Protein AF-A0A366IFM9-F1 (afdb_monomer_lite)

Foldseek 3Di:
DDPVVVVVVLVVVLCVDPLVVQLVVLVVCQLPDPPRNVVVVVLVVQLVCLVPDPDDPVVSVVSNVVSCVVCVVSCPDPSNVSSVVSVVSSVVVVVVVVVVVVVVVVVVVVD

Sequence (111 aa):
MSLKAIGKAMAKELMETKEYQLMNKKRRELYAHPKLGTLVKNYEAKQVKIVNMAASPEKKQSLMTSLTKEYQGLLMTREMKEYRNAIDGFQKKTFAVFNELNVEISMIINQ

pLDDT: mean 90.42, std 6.97, range [53.12, 97.06]

Secondary structure (DSSP, 8-state):
--HHHHHHHHHHHHHHSHHHHHHHHHHHHHHH-TTTHHHHHHHHHHHHHHHHSSS-HHHHHHHHHHHHHHTHHHHHSHHHHHHHHHHHHHHHHHHHHHHHHHHHHHHHHT-

Radius of gyration: 18.03 Å; chains: 1; bounding box: 38×36×46 Å

Organism: NCBI:txid645887

Structure (mmCIF, N/CA/C/O backbone):
data_AF-A0A366IFM9-F1
#
_entry.id   AF-A0A366IFM9-F1
#
loop_
_atom_site.group_PDB
_atom_site.id
_atom_site.type_symbol
_atom_site.label_atom_id
_atom_site.label_alt_id
_atom_site.label_comp_id
_atom_site.label_asym_id
_atom_site.label_entity_id
_atom_site.label_seq_id
_atom_site.pdbx_PDB_ins_code
_atom_site.Cartn_x
_atom_site.Cartn_y
_a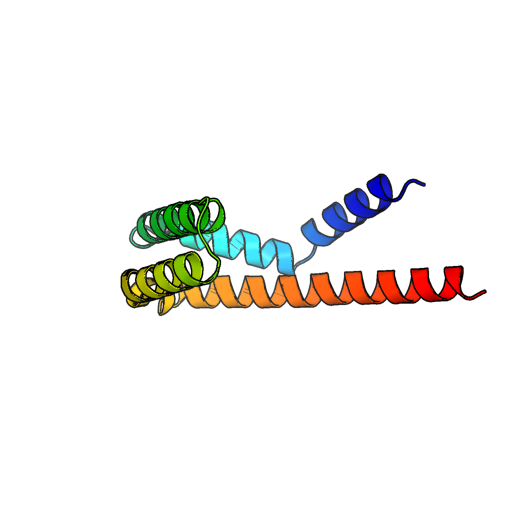tom_site.Cartn_z
_atom_site.occupancy
_atom_site.B_iso_or_equiv
_atom_site.auth_seq_id
_atom_site.auth_comp_id
_atom_site.auth_asym_id
_atom_site.auth_atom_id
_atom_site.pdbx_PDB_model_num
ATOM 1 N N . MET A 1 1 ? 9.541 -2.623 -31.786 1.00 62.19 1 MET A N 1
ATOM 2 C CA . MET A 1 1 ? 8.783 -2.837 -30.528 1.00 62.19 1 MET A CA 1
ATOM 3 C C . MET A 1 1 ? 8.365 -1.463 -30.000 1.00 62.19 1 MET A C 1
ATOM 5 O O . MET A 1 1 ? 9.185 -0.562 -30.087 1.00 62.19 1 MET A O 1
ATOM 9 N N . SER A 1 2 ? 7.123 -1.234 -29.551 1.00 82.88 2 SER A N 1
ATOM 10 C CA . SER A 1 2 ? 6.706 0.103 -29.072 1.00 82.88 2 SER A CA 1
ATOM 11 C C . SER A 1 2 ? 7.021 0.302 -27.584 1.00 82.88 2 SER A C 1
ATOM 13 O O . SER A 1 2 ? 6.972 -0.661 -26.820 1.00 82.88 2 SER A O 1
ATOM 15 N N . LEU A 1 3 ? 7.260 1.545 -27.143 1.00 77.81 3 LEU A N 1
ATOM 16 C CA . LEU A 1 3 ? 7.442 1.884 -25.716 1.00 77.81 3 LEU A CA 1
ATOM 17 C C . LEU A 1 3 ? 6.279 1.383 -24.845 1.00 77.81 3 LEU A C 1
ATOM 19 O O . LEU A 1 3 ? 6.474 0.883 -23.741 1.00 77.81 3 LEU A O 1
ATOM 23 N N . LYS A 1 4 ? 5.055 1.428 -25.385 1.00 82.69 4 LYS A N 1
ATOM 24 C CA . LYS A 1 4 ? 3.860 0.872 -24.738 1.00 82.69 4 LYS A CA 1
ATOM 25 C C . LYS A 1 4 ? 3.943 -0.648 -24.550 1.00 82.69 4 LYS A C 1
ATOM 27 O O . LYS A 1 4 ? 3.451 -1.156 -23.547 1.00 82.69 4 LYS A O 1
ATOM 32 N N . ALA A 1 5 ? 4.516 -1.379 -25.507 1.00 85.12 5 ALA A N 1
ATOM 33 C CA . ALA A 1 5 ? 4.704 -2.825 -25.398 1.00 85.12 5 ALA A CA 1
ATOM 34 C C . ALA A 1 5 ? 5.794 -3.175 -24.374 1.00 85.12 5 ALA A C 1
ATOM 36 O O . ALA A 1 5 ? 5.579 -4.073 -23.564 1.00 85.12 5 ALA A O 1
ATOM 37 N N . ILE A 1 6 ? 6.892 -2.412 -24.348 1.00 80.94 6 ILE A N 1
ATOM 38 C CA . ILE A 1 6 ? 7.970 -2.554 -23.357 1.00 80.94 6 ILE A CA 1
ATOM 39 C C . ILE A 1 6 ? 7.423 -2.321 -21.945 1.00 80.94 6 ILE A C 1
ATOM 41 O O . ILE A 1 6 ? 7.553 -3.189 -21.088 1.00 80.94 6 ILE A O 1
ATOM 45 N N . GLY A 1 7 ? 6.690 -1.225 -21.721 1.00 82.88 7 GLY A N 1
ATOM 46 C CA . GLY A 1 7 ? 6.086 -0.945 -20.415 1.00 82.88 7 GLY A CA 1
ATOM 47 C C . GLY A 1 7 ? 5.112 -2.034 -19.944 1.00 82.88 7 GLY A C 1
ATOM 48 O O . GLY A 1 7 ? 5.070 -2.358 -18.759 1.00 82.88 7 GLY A O 1
ATOM 49 N N . LYS A 1 8 ? 4.359 -2.658 -20.862 1.00 87.62 8 LYS A N 1
ATOM 50 C CA . LYS A 1 8 ? 3.494 -3.804 -20.533 1.00 87.62 8 LYS A CA 1
ATOM 51 C C . LYS A 1 8 ? 4.287 -5.062 -20.172 1.00 87.62 8 LYS A C 1
ATOM 53 O O . LYS A 1 8 ? 3.890 -5.758 -19.241 1.00 87.62 8 LYS A O 1
ATOM 58 N N . ALA A 1 9 ? 5.364 -5.358 -20.898 1.00 86.69 9 ALA A N 1
ATOM 59 C CA . ALA A 1 9 ? 6.235 -6.496 -20.605 1.00 86.69 9 ALA A CA 1
ATOM 60 C C . ALA A 1 9 ? 6.909 -6.330 -19.236 1.00 86.69 9 ALA A C 1
ATOM 62 O O . ALA A 1 9 ? 6.791 -7.214 -18.394 1.00 86.69 9 ALA A O 1
ATOM 63 N N . MET A 1 10 ? 7.460 -5.146 -18.958 1.00 84.88 10 MET A N 1
ATOM 64 C CA . MET A 1 10 ? 8.041 -4.811 -17.655 1.00 84.88 10 MET A CA 1
ATOM 65 C C . MET A 1 10 ? 7.023 -4.939 -16.520 1.00 84.88 10 MET A C 1
ATOM 67 O O . MET A 1 10 ? 7.323 -5.511 -15.479 1.00 84.88 10 MET A O 1
ATOM 71 N N . ALA A 1 11 ? 5.793 -4.446 -16.711 1.00 87.19 11 ALA A N 1
ATOM 72 C CA . ALA A 1 11 ? 4.742 -4.604 -15.710 1.00 87.19 11 ALA A CA 1
ATOM 73 C C . ALA A 1 11 ? 4.433 -6.085 -15.436 1.00 87.19 11 ALA A C 1
ATOM 75 O O . ALA A 1 11 ? 4.231 -6.461 -14.283 1.00 87.19 11 ALA A O 1
ATOM 76 N N . LYS A 1 12 ? 4.416 -6.928 -16.477 1.00 89.25 12 LYS A N 1
ATOM 77 C CA . LYS A 1 12 ? 4.213 -8.373 -16.335 1.00 89.25 12 LYS A CA 1
ATOM 78 C C . LYS A 1 12 ? 5.342 -9.018 -15.532 1.00 89.25 12 LYS A C 1
ATOM 80 O O . LYS A 1 12 ? 5.058 -9.708 -14.561 1.00 89.25 12 LYS A O 1
ATOM 85 N N . GLU A 1 13 ? 6.590 -8.728 -15.878 1.00 87.62 13 GLU A N 1
ATOM 86 C CA . GLU A 1 13 ? 7.761 -9.247 -15.164 1.00 87.62 13 GLU A CA 1
ATOM 87 C C . GLU A 1 13 ? 7.785 -8.791 -13.701 1.00 87.62 13 GLU A C 1
ATOM 89 O O . GLU A 1 13 ? 7.993 -9.603 -12.801 1.00 87.62 13 GLU A O 1
ATOM 94 N N . LEU A 1 14 ? 7.469 -7.519 -13.431 1.00 88.88 14 LEU A N 1
ATOM 95 C CA . LEU A 1 14 ? 7.348 -7.000 -12.067 1.00 88.88 14 LEU A CA 1
ATOM 96 C C . LEU A 1 14 ? 6.281 -7.753 -11.263 1.00 88.88 14 LEU A C 1
ATOM 98 O O . LEU A 1 14 ? 6.517 -8.054 -10.093 1.00 88.88 14 LEU A O 1
ATOM 102 N N . MET A 1 15 ? 5.144 -8.106 -11.871 1.00 89.56 15 MET A N 1
ATOM 103 C CA . MET A 1 15 ? 4.095 -8.900 -11.214 1.00 89.56 15 MET A CA 1
ATOM 104 C C . MET A 1 15 ? 4.511 -10.353 -10.929 1.00 89.56 15 MET A C 1
ATOM 106 O O . MET A 1 15 ? 3.937 -10.997 -10.049 1.00 89.56 15 MET A O 1
ATOM 110 N N . GLU A 1 16 ? 5.508 -10.875 -11.638 1.00 90.44 16 GLU A N 1
ATOM 111 C CA . GLU A 1 16 ? 6.045 -12.224 -11.435 1.00 90.44 16 GLU A CA 1
ATOM 112 C C . GLU A 1 16 ? 7.143 -12.267 -10.353 1.00 90.44 16 GLU A C 1
ATOM 114 O O . GLU A 1 16 ? 7.491 -13.345 -9.869 1.00 90.44 16 GLU A O 1
ATOM 119 N N . THR A 1 17 ? 7.642 -11.109 -9.901 1.00 91.50 17 THR A N 1
ATOM 120 C CA . THR A 1 17 ? 8.670 -11.030 -8.850 1.00 91.50 17 THR A CA 1
ATOM 121 C C . THR A 1 17 ? 8.186 -11.543 -7.492 1.00 91.50 17 THR A C 1
ATOM 123 O O . THR A 1 17 ? 7.018 -11.407 -7.110 1.00 91.50 17 THR A O 1
ATOM 126 N N . LYS A 1 18 ? 9.124 -12.083 -6.703 1.00 93.88 18 LYS A N 1
ATOM 127 C CA . LYS A 1 18 ? 8.858 -12.528 -5.326 1.00 93.88 18 LYS A CA 1
ATOM 128 C C . LYS A 1 18 ? 8.395 -11.366 -4.445 1.00 93.88 18 LYS A C 1
ATOM 130 O O . LYS A 1 18 ? 7.542 -11.557 -3.583 1.00 93.88 18 LYS A O 1
ATOM 135 N N . GLU A 1 19 ? 8.917 -10.167 -4.679 1.00 94.12 19 G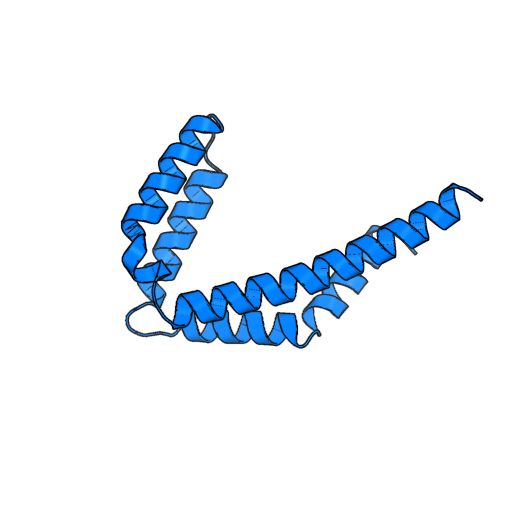LU A N 1
ATOM 136 C CA . GLU A 1 19 ? 8.571 -8.940 -3.967 1.00 94.12 19 GLU A CA 1
ATOM 137 C C . GLU A 1 19 ? 7.115 -8.540 -4.222 1.00 94.12 19 GLU A C 1
ATOM 139 O O . GLU A 1 19 ? 6.375 -8.289 -3.269 1.00 94.12 19 GLU A O 1
ATOM 144 N N . TYR A 1 20 ? 6.666 -8.554 -5.483 1.00 94.38 20 TYR A N 1
ATOM 145 C CA . TYR A 1 20 ? 5.263 -8.297 -5.808 1.00 94.38 20 TYR A CA 1
ATOM 146 C C . TYR A 1 20 ? 4.342 -9.364 -5.215 1.00 94.38 20 TYR A C 1
ATOM 148 O O . TYR A 1 20 ? 3.313 -9.043 -4.615 1.00 94.38 20 TYR A O 1
ATOM 156 N N . GLN A 1 21 ? 4.710 -10.642 -5.340 1.00 95.69 21 GLN A N 1
ATOM 157 C CA . GLN A 1 21 ? 3.935 -11.747 -4.777 1.00 95.69 21 GLN A CA 1
ATOM 158 C C . GLN A 1 21 ? 3.812 -11.634 -3.253 1.00 95.69 21 GLN A C 1
ATOM 160 O O . GLN A 1 21 ? 2.721 -11.828 -2.709 1.00 95.69 21 GLN A O 1
ATOM 165 N N . LEU A 1 22 ? 4.898 -11.270 -2.565 1.00 95.69 22 LEU A N 1
ATOM 166 C CA . LEU A 1 22 ? 4.915 -11.030 -1.125 1.00 95.69 22 LEU A CA 1
ATOM 167 C C . LEU A 1 22 ? 4.033 -9.837 -0.746 1.00 95.69 22 LEU A C 1
ATOM 169 O O . LEU A 1 22 ? 3.187 -9.972 0.139 1.00 95.69 22 LEU A O 1
ATOM 173 N N . MET A 1 23 ? 4.170 -8.704 -1.438 1.00 96.31 23 MET A N 1
ATOM 174 C CA . MET A 1 23 ? 3.319 -7.528 -1.241 1.00 96.31 23 MET A CA 1
ATOM 175 C C . MET A 1 23 ? 1.840 -7.889 -1.417 1.00 96.31 23 MET A C 1
ATOM 177 O O . MET A 1 23 ? 1.014 -7.583 -0.556 1.00 96.31 23 MET A O 1
ATOM 181 N N . ASN A 1 24 ? 1.491 -8.601 -2.490 1.00 95.56 24 ASN A N 1
ATOM 182 C CA . ASN A 1 24 ? 0.115 -8.999 -2.766 1.00 95.56 24 ASN A CA 1
ATOM 183 C C . ASN A 1 24 ? -0.414 -10.031 -1.752 1.00 95.56 24 ASN A C 1
ATOM 185 O O . ASN A 1 24 ? -1.593 -10.002 -1.394 1.00 95.56 24 ASN A O 1
ATOM 189 N N . LYS A 1 25 ? 0.437 -10.934 -1.249 1.00 96.88 25 LYS A N 1
ATOM 190 C CA . LYS A 1 25 ? 0.096 -11.841 -0.142 1.00 96.88 25 LYS A CA 1
ATOM 191 C C . LYS A 1 25 ? -0.229 -11.049 1.126 1.00 96.88 25 LYS A C 1
ATOM 193 O O . LYS A 1 25 ? -1.319 -11.224 1.664 1.00 96.88 25 LYS A O 1
ATOM 198 N N . LYS A 1 26 ? 0.653 -10.138 1.547 1.00 96.56 26 LYS A N 1
ATOM 199 C CA . LYS A 1 26 ? 0.451 -9.297 2.739 1.00 96.56 26 LYS A CA 1
ATOM 200 C C . LYS A 1 26 ? -0.776 -8.403 2.632 1.00 96.56 26 LYS A C 1
ATOM 202 O O . LYS A 1 26 ? -1.533 -8.303 3.594 1.00 96.56 26 LYS A O 1
ATOM 207 N N . ARG A 1 27 ? -1.051 -7.860 1.444 1.00 94.88 27 ARG A N 1
ATOM 208 C CA . ARG A 1 27 ? -2.304 -7.150 1.166 1.00 94.88 27 ARG A CA 1
ATOM 209 C C . ARG A 1 27 ? -3.523 -8.034 1.432 1.00 94.88 27 ARG A C 1
ATOM 211 O O . ARG A 1 27 ? -4.427 -7.631 2.153 1.00 94.88 27 ARG A O 1
ATOM 218 N N . ARG A 1 28 ? -3.561 -9.246 0.868 1.00 95.75 28 ARG A N 1
ATOM 219 C CA . ARG A 1 28 ? -4.702 -10.162 1.046 1.00 95.75 28 ARG A CA 1
ATOM 220 C C . ARG A 1 28 ? -4.906 -10.547 2.510 1.00 95.75 28 ARG A C 1
ATOM 222 O O . ARG A 1 28 ? -6.037 -10.497 2.980 1.00 95.75 28 ARG A O 1
ATOM 229 N N . GLU A 1 29 ? -3.827 -10.868 3.222 1.00 95.50 29 GLU A N 1
ATOM 230 C CA . GLU A 1 29 ? -3.861 -11.178 4.660 1.00 95.50 29 GLU A CA 1
ATOM 231 C C . GLU A 1 29 ? -4.438 -10.008 5.471 1.00 95.50 29 GLU A C 1
ATOM 233 O O . GLU A 1 29 ? -5.359 -10.198 6.264 1.00 95.50 29 GLU A O 1
ATOM 238 N N . LEU A 1 30 ? -3.970 -8.784 5.211 1.00 94.50 30 LEU A N 1
ATOM 239 C CA . LEU A 1 30 ? -4.434 -7.579 5.895 1.00 94.50 30 LEU A CA 1
ATOM 240 C C . LEU A 1 30 ? -5.929 -7.300 5.649 1.00 94.50 30 LEU A C 1
ATOM 242 O O . LEU A 1 30 ? -6.657 -6.950 6.576 1.00 94.50 30 LEU A O 1
ATOM 246 N N . TYR A 1 31 ? -6.409 -7.479 4.417 1.00 93.38 31 TYR A N 1
ATOM 247 C CA . TYR A 1 31 ? -7.808 -7.210 4.058 1.00 93.38 31 TYR A CA 1
ATOM 248 C C . TYR A 1 31 ? -8.776 -8.296 4.521 1.00 93.38 31 TYR A C 1
ATOM 250 O O . TYR A 1 31 ? -9.956 -8.006 4.729 1.00 93.38 31 TYR A O 1
ATOM 258 N N . ALA A 1 32 ? -8.293 -9.530 4.660 1.00 95.50 32 ALA A N 1
ATOM 259 C CA . ALA A 1 32 ? -9.050 -10.635 5.234 1.00 95.50 32 ALA A CA 1
ATOM 260 C C . ALA A 1 32 ? -9.052 -10.6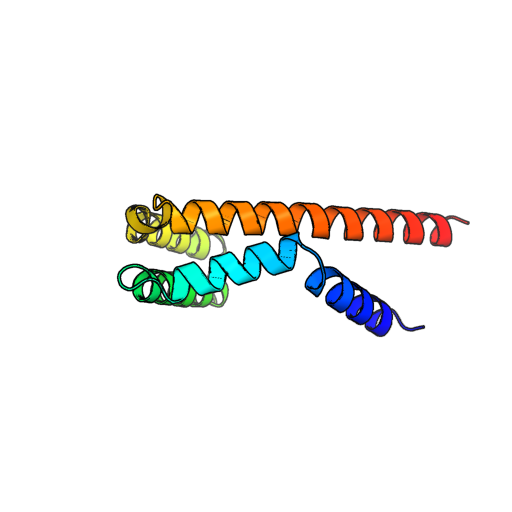07 6.772 1.00 95.50 32 ALA A C 1
ATOM 262 O O . ALA A 1 32 ? -9.827 -11.331 7.394 1.00 95.50 32 ALA A O 1
ATOM 263 N N . HIS A 1 33 ? -8.209 -9.779 7.400 1.00 95.44 33 HIS A N 1
ATOM 264 C CA . HIS A 1 33 ? -8.083 -9.740 8.850 1.00 95.44 33 HIS A CA 1
ATOM 265 C C . HIS A 1 33 ? -9.396 -9.273 9.521 1.00 95.44 33 HIS A C 1
ATOM 267 O O . HIS A 1 33 ? -9.835 -8.146 9.259 1.00 95.44 33 HIS A O 1
ATOM 273 N N . PRO A 1 34 ? -9.987 -10.052 10.454 1.00 90.69 34 PRO A N 1
ATOM 274 C CA . PRO A 1 34 ? -11.334 -9.802 10.984 1.00 90.69 34 PRO A CA 1
ATOM 275 C C . PRO A 1 34 ? -11.540 -8.416 11.604 1.00 90.69 34 PRO A C 1
ATOM 277 O O . PRO A 1 34 ? -12.610 -7.828 11.488 1.00 90.69 34 PRO A O 1
ATOM 280 N N . LYS A 1 35 ? -10.506 -7.876 12.261 1.00 89.12 35 LYS A N 1
ATOM 281 C CA . LYS A 1 35 ? -10.567 -6.569 12.941 1.00 89.12 35 LYS A CA 1
ATOM 282 C C . LYS A 1 35 ? -10.004 -5.412 12.116 1.00 89.12 35 LYS A C 1
ATOM 284 O O . LYS A 1 35 ? -10.358 -4.265 12.359 1.00 89.12 35 LYS A O 1
ATOM 289 N N . LEU A 1 36 ? -9.101 -5.696 11.175 1.00 93.44 36 LEU A N 1
ATOM 290 C CA . LEU A 1 36 ? -8.311 -4.657 10.497 1.00 93.44 36 LEU A CA 1
ATOM 291 C C . LEU A 1 36 ? -8.793 -4.410 9.071 1.00 93.44 36 LEU A C 1
ATOM 293 O O . LEU A 1 36 ? -8.716 -3.275 8.612 1.00 93.44 36 LEU A O 1
ATOM 297 N N . GLY A 1 37 ? -9.357 -5.416 8.395 1.00 93.38 37 GLY A N 1
ATOM 298 C CA . GLY A 1 37 ? -9.748 -5.307 6.991 1.00 93.38 37 GLY A CA 1
ATOM 299 C C . GLY A 1 37 ? -10.702 -4.142 6.718 1.00 93.38 37 GLY A C 1
ATOM 300 O O . GLY A 1 37 ? -10.497 -3.384 5.772 1.00 93.38 37 GLY A O 1
ATOM 301 N N . THR A 1 38 ? -11.704 -3.931 7.576 1.00 93.75 38 THR A N 1
ATOM 302 C CA . THR A 1 38 ? -12.630 -2.789 7.456 1.00 93.75 38 THR A CA 1
ATOM 303 C C . THR A 1 38 ? -11.932 -1.452 7.704 1.00 93.75 38 THR A C 1
ATOM 305 O O . THR A 1 38 ? -12.159 -0.496 6.965 1.00 93.75 38 THR A O 1
ATOM 308 N N . LEU A 1 39 ? -11.048 -1.375 8.707 1.00 93.31 39 LEU A N 1
ATOM 309 C CA . LEU A 1 39 ? -10.302 -0.150 9.013 1.00 93.31 39 LEU A CA 1
ATOM 310 C C . LEU A 1 39 ? -9.382 0.245 7.852 1.00 93.31 39 LEU A C 1
ATOM 312 O O . LEU A 1 39 ? -9.351 1.413 7.477 1.00 93.31 39 LEU A O 1
ATOM 316 N N . VAL A 1 40 ? -8.703 -0.728 7.244 1.00 93.50 40 VAL A N 1
ATOM 317 C CA . VAL A 1 40 ? -7.808 -0.532 6.093 1.00 93.50 40 VAL A CA 1
ATOM 318 C C . VAL A 1 40 ? -8.583 -0.046 4.874 1.00 93.50 40 VAL A C 1
ATOM 320 O O . VAL A 1 40 ? -8.226 0.978 4.298 1.00 93.50 40 VAL A O 1
ATOM 323 N N . LYS A 1 41 ? -9.693 -0.709 4.527 1.00 92.75 41 LYS A N 1
ATOM 324 C CA . LYS A 1 41 ? -10.559 -0.289 3.412 1.00 92.75 41 LYS A CA 1
ATOM 325 C C . LYS A 1 41 ? -11.061 1.145 3.590 1.00 92.75 41 LYS A C 1
ATOM 327 O O . LYS A 1 41 ? -11.059 1.925 2.641 1.00 92.75 41 LYS A O 1
ATOM 332 N N . ASN A 1 42 ? -11.463 1.505 4.808 1.00 93.88 42 ASN A N 1
ATOM 333 C CA . ASN A 1 42 ? -11.941 2.851 5.112 1.00 93.88 42 ASN A CA 1
ATOM 334 C C . ASN A 1 42 ? -10.817 3.893 5.030 1.00 93.88 42 ASN A C 1
ATOM 336 O O . ASN A 1 42 ? -11.033 4.973 4.475 1.00 93.88 42 ASN A O 1
ATOM 340 N N . TYR A 1 43 ? -9.627 3.565 5.542 1.00 93.81 43 TYR A N 1
ATOM 341 C CA . TYR A 1 43 ? -8.442 4.414 5.436 1.00 93.81 43 TYR A CA 1
ATOM 342 C C . TYR A 1 43 ? -8.094 4.698 3.971 1.00 93.81 43 TYR A C 1
ATOM 344 O O . TYR A 1 43 ? -7.998 5.860 3.581 1.00 93.81 43 TYR A O 1
ATOM 352 N N . GLU A 1 44 ? -7.992 3.663 3.136 1.00 91.56 44 GLU A N 1
ATOM 353 C CA . GLU A 1 44 ? -7.662 3.809 1.715 1.00 91.56 44 GLU A CA 1
ATOM 354 C C . GLU A 1 44 ? -8.735 4.579 0.946 1.00 91.56 44 GLU A C 1
ATOM 356 O O . GLU A 1 44 ? -8.416 5.472 0.163 1.00 91.56 44 GLU A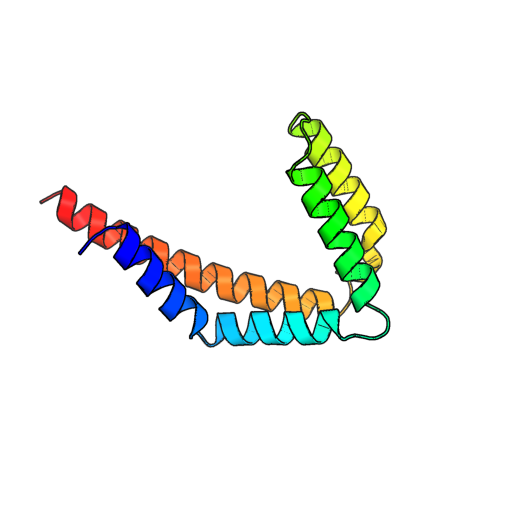 O 1
ATOM 361 N N . ALA A 1 45 ? -10.017 4.310 1.206 1.00 94.56 45 ALA A N 1
ATOM 362 C CA . ALA A 1 45 ? -11.105 5.055 0.581 1.00 94.56 45 ALA A CA 1
ATOM 363 C C . ALA A 1 45 ? -11.033 6.556 0.915 1.00 94.56 45 ALA A C 1
ATOM 365 O O . ALA A 1 45 ? -11.236 7.399 0.037 1.00 94.56 45 ALA A O 1
ATOM 366 N N . LYS A 1 46 ? -10.718 6.914 2.168 1.00 95.88 46 LYS A N 1
ATOM 367 C CA . LYS A 1 46 ? -10.503 8.312 2.575 1.00 95.88 46 LYS A CA 1
ATOM 368 C C . LYS A 1 46 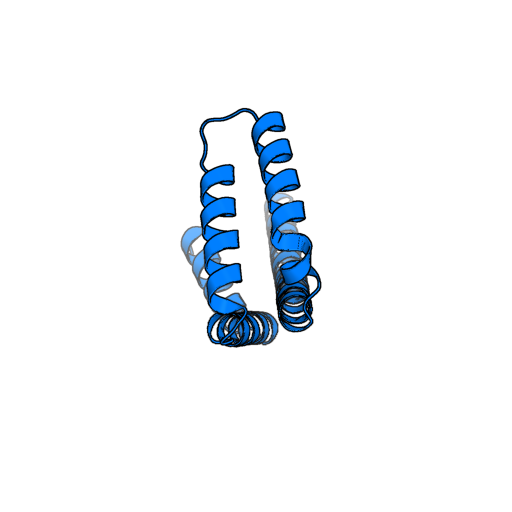? -9.239 8.898 1.943 1.00 95.88 46 LYS A C 1
ATOM 370 O O . LYS A 1 46 ? -9.281 10.031 1.468 1.00 95.88 46 LYS A O 1
ATOM 375 N N . GLN A 1 47 ? -8.150 8.135 1.879 1.00 94.38 47 GLN A N 1
ATOM 376 C CA . GLN A 1 47 ? -6.901 8.557 1.248 1.00 94.38 47 GLN A CA 1
ATOM 377 C C . GLN A 1 47 ? -7.113 8.894 -0.235 1.00 94.38 47 GLN A C 1
ATOM 379 O O . GLN A 1 47 ? -6.746 9.984 -0.673 1.00 94.38 47 GLN A O 1
ATOM 384 N N . VAL A 1 48 ? -7.778 8.012 -0.987 1.00 94.88 48 VAL A N 1
ATOM 385 C CA . VAL A 1 48 ? -8.118 8.218 -2.406 1.00 94.88 48 VAL A CA 1
ATOM 386 C C . VAL A 1 48 ? -9.000 9.453 -2.587 1.00 94.88 48 VAL A C 1
ATOM 388 O O . VAL A 1 48 ? -8.738 10.269 -3.470 1.00 94.88 48 VAL A O 1
ATOM 391 N N . LYS A 1 49 ? -10.007 9.647 -1.723 1.00 96.31 49 LYS A N 1
ATOM 392 C CA . LYS A 1 49 ? -10.850 10.854 -1.747 1.00 96.31 49 LYS A CA 1
ATOM 393 C C . LYS A 1 49 ? -10.034 12.133 -1.552 1.00 96.31 49 LYS A C 1
ATOM 395 O O . LYS A 1 49 ? -10.284 13.103 -2.256 1.00 96.31 49 LYS A O 1
ATOM 400 N N . ILE A 1 50 ? -9.061 12.143 -0.636 1.00 95.75 50 ILE A N 1
ATOM 401 C CA . ILE A 1 50 ? -8.189 13.307 -0.404 1.00 95.75 50 ILE A CA 1
ATOM 402 C C . ILE A 1 50 ? -7.298 13.575 -1.623 1.00 95.75 50 ILE A C 1
ATOM 404 O O . ILE A 1 50 ? -7.195 14.720 -2.063 1.00 95.75 50 ILE A O 1
ATOM 408 N N . VAL A 1 51 ? -6.679 12.536 -2.193 1.00 92.88 51 VAL A N 1
ATOM 409 C CA . VAL A 1 51 ? -5.790 12.667 -3.362 1.00 92.88 51 VAL A CA 1
ATOM 410 C C . VAL A 1 51 ? -6.544 13.224 -4.571 1.00 92.88 51 VAL A C 1
ATOM 412 O O . VAL A 1 51 ? -6.061 14.159 -5.214 1.00 92.88 51 VAL A O 1
ATOM 415 N N . ASN A 1 52 ? -7.752 12.718 -4.822 1.00 95.00 52 ASN A N 1
ATOM 416 C CA . ASN A 1 52 ? -8.573 13.096 -5.974 1.00 95.00 52 ASN A CA 1
ATOM 417 C C . ASN A 1 52 ? -9.393 14.377 -5.759 1.00 95.00 52 ASN A C 1
ATOM 419 O O . ASN A 1 52 ? -10.050 14.847 -6.683 1.00 95.00 52 ASN A O 1
ATOM 423 N N . MET A 1 53 ? -9.370 14.954 -4.557 1.00 95.00 53 MET A N 1
ATOM 424 C CA . MET A 1 53 ? -10.078 16.196 -4.262 1.00 95.00 53 MET A CA 1
ATOM 425 C C . MET A 1 53 ? -9.527 17.357 -5.101 1.00 95.00 53 MET A C 1
ATOM 427 O O . MET A 1 53 ? -8.312 17.513 -5.240 1.00 95.00 53 MET A O 1
ATOM 431 N N . ALA A 1 54 ? -10.407 18.223 -5.601 1.00 95.38 54 ALA A N 1
ATOM 432 C CA . ALA A 1 54 ? -10.019 19.511 -6.173 1.00 95.38 54 ALA A CA 1
ATOM 433 C C . ALA A 1 54 ? -9.717 20.510 -5.039 1.00 95.38 54 ALA A C 1
ATOM 435 O O . ALA A 1 54 ? -10.554 21.323 -4.662 1.00 95.38 54 ALA A O 1
ATOM 436 N N . ALA A 1 55 ? -8.536 20.387 -4.434 1.00 94.69 55 ALA A N 1
ATOM 437 C CA . ALA A 1 55 ? -8.069 21.230 -3.335 1.00 94.69 55 ALA A CA 1
ATOM 438 C C . ALA A 1 55 ? -6.577 21.546 -3.484 1.00 94.69 55 ALA A C 1
ATOM 440 O O . ALA A 1 55 ? -5.856 20.816 -4.173 1.00 94.69 55 ALA A O 1
ATOM 441 N N . SER A 1 56 ? -6.116 22.607 -2.814 1.00 95.88 56 SER A N 1
ATOM 442 C CA . SER A 1 56 ? -4.699 22.976 -2.817 1.00 95.88 56 SER A CA 1
ATOM 443 C C . SER A 1 56 ? -3.826 21.876 -2.185 1.00 95.88 56 SER A C 1
ATOM 445 O O . SER A 1 56 ? -4.314 21.112 -1.336 1.00 95.88 56 SER A O 1
ATOM 447 N N . PRO A 1 57 ? -2.538 21.779 -2.561 1.00 94.38 57 PRO A N 1
ATOM 448 C CA . PRO A 1 57 ? -1.607 20.819 -1.970 1.00 94.38 57 PRO A CA 1
ATOM 449 C C . PRO A 1 57 ? -1.541 20.905 -0.439 1.00 94.38 57 PRO A C 1
ATOM 451 O O . PRO A 1 57 ? -1.577 19.878 0.238 1.00 94.38 57 PRO A O 1
ATOM 454 N N . GLU A 1 58 ? -1.542 22.114 0.122 1.00 95.81 58 GLU A N 1
ATOM 455 C CA . GLU A 1 58 ? -1.480 22.357 1.568 1.00 95.81 58 GLU A CA 1
ATOM 456 C C . GLU A 1 58 ? -2.722 21.797 2.264 1.00 95.81 58 GLU A C 1
ATOM 458 O O . GLU A 1 58 ? -2.632 21.146 3.310 1.00 95.81 58 GLU A O 1
ATOM 463 N N . LYS A 1 59 ? -3.900 21.987 1.654 1.00 95.50 59 LYS A N 1
ATOM 464 C CA . LYS A 1 59 ? -5.151 21.455 2.193 1.00 95.50 59 LYS A CA 1
ATOM 465 C C . LYS A 1 59 ? -5.169 19.930 2.149 1.00 95.50 59 LYS A C 1
ATOM 467 O O . LYS A 1 59 ? -5.558 19.308 3.139 1.00 95.50 59 LYS A O 1
ATOM 472 N N . LYS A 1 60 ? -4.717 19.322 1.048 1.00 96.38 60 LYS A N 1
ATOM 473 C CA . LYS A 1 60 ? -4.580 17.860 0.941 1.00 96.38 60 LYS A CA 1
ATOM 474 C C . LYS A 1 60 ? -3.620 17.316 1.993 1.00 96.38 60 LYS A C 1
ATOM 476 O O . LYS A 1 60 ? -3.952 16.340 2.662 1.00 96.38 60 LYS A O 1
ATOM 481 N N . GLN A 1 61 ? -2.483 17.978 2.199 1.00 95.06 61 GLN A N 1
ATOM 482 C CA . GLN A 1 61 ? -1.492 17.581 3.197 1.00 95.06 61 GLN A CA 1
ATOM 483 C C . GLN A 1 61 ? -2.052 17.651 4.623 1.00 95.06 61 GLN A C 1
ATOM 485 O O . GLN A 1 61 ? -1.862 16.724 5.417 1.00 95.06 61 GLN A O 1
ATOM 490 N N . SER A 1 62 ? -2.796 18.712 4.942 1.00 97.06 62 SER A N 1
ATOM 491 C CA . SER A 1 62 ? -3.490 18.853 6.226 1.00 97.06 62 SER A CA 1
ATOM 492 C C . SER A 1 62 ? -4.492 17.714 6.452 1.00 97.06 62 SER A C 1
ATOM 494 O O . SER A 1 62 ? -4.450 17.049 7.488 1.00 97.06 62 SER A O 1
ATOM 496 N N . LEU A 1 63 ? -5.336 17.412 5.459 1.00 96.88 63 LEU A N 1
ATOM 497 C CA . LEU A 1 63 ? -6.299 16.308 5.534 1.00 96.88 63 LEU A CA 1
ATOM 498 C C . LEU A 1 63 ? -5.610 14.945 5.676 1.00 96.88 63 LEU A C 1
ATOM 500 O O . LEU A 1 63 ? -6.062 14.111 6.459 1.00 96.88 63 LEU A O 1
ATOM 504 N N . MET A 1 64 ? -4.497 14.728 4.972 1.00 94.88 64 MET A N 1
ATOM 505 C CA . MET A 1 64 ? -3.722 13.489 5.061 1.00 94.88 64 MET A CA 1
ATOM 506 C C . MET A 1 64 ? -3.085 13.312 6.445 1.00 94.88 64 MET A C 1
ATOM 508 O O . MET A 1 64 ? -3.057 12.209 6.994 1.00 94.88 64 MET A O 1
ATOM 512 N N . THR A 1 65 ? -2.623 14.410 7.043 1.00 95.00 65 THR A N 1
ATOM 513 C CA . THR A 1 65 ? -2.095 14.426 8.414 1.00 95.00 65 THR A CA 1
ATOM 514 C C . THR A 1 65 ? -3.183 14.058 9.420 1.00 95.00 65 THR A C 1
ATOM 516 O O . THR A 1 65 ? -2.961 13.216 10.290 1.00 95.00 65 THR A O 1
ATOM 519 N N . SER A 1 66 ? -4.379 14.633 9.282 1.00 95.31 66 SER A N 1
ATOM 520 C CA . SER A 1 66 ? -5.526 14.288 10.129 1.00 95.31 66 SER A CA 1
ATOM 521 C C . SER A 1 66 ? -5.937 12.826 9.971 1.00 95.31 66 SER A C 1
ATOM 523 O O . SER A 1 66 ? -6.127 12.138 10.971 1.00 95.31 66 SER A O 1
ATOM 525 N N . LEU A 1 67 ? -5.985 12.319 8.735 1.00 94.69 67 LEU A N 1
ATOM 526 C CA . LEU A 1 67 ? -6.271 10.910 8.464 1.00 94.69 67 LEU A CA 1
ATOM 527 C C . LEU A 1 67 ? -5.228 9.985 9.112 1.00 94.69 67 LEU A C 1
ATOM 529 O O . LEU A 1 67 ? -5.568 8.952 9.679 1.00 94.69 67 LEU A O 1
ATOM 533 N N . THR A 1 68 ? -3.952 10.369 9.073 1.00 91.69 68 THR A N 1
ATOM 534 C CA . THR A 1 68 ? -2.863 9.610 9.705 1.00 91.69 68 THR A CA 1
ATOM 535 C C . THR A 1 68 ? -3.037 9.527 11.220 1.00 91.69 68 THR A C 1
ATOM 537 O O . THR A 1 68 ? -2.821 8.464 11.795 1.00 91.69 68 THR A O 1
ATOM 540 N N . LYS A 1 69 ? -3.471 10.617 11.868 1.00 93.31 69 LYS A N 1
ATOM 541 C CA . LYS A 1 69 ? -3.789 10.621 13.305 1.00 93.31 69 LYS A CA 1
ATOM 542 C C . LYS A 1 69 ? -4.981 9.718 13.620 1.00 93.31 69 LYS A C 1
ATOM 544 O O . LYS A 1 69 ? -4.896 8.911 14.539 1.00 93.31 69 LYS A O 1
ATOM 549 N N . GLU A 1 70 ? -6.053 9.807 12.831 1.00 91.56 70 GLU A N 1
ATOM 550 C CA . GLU A 1 70 ? -7.260 8.983 13.000 1.00 91.56 70 GLU A CA 1
ATOM 551 C C . GLU A 1 70 ? -6.937 7.480 12.941 1.00 91.56 70 GLU A C 1
ATOM 553 O O . GLU A 1 70 ? -7.459 6.692 13.727 1.00 91.56 70 GLU A O 1
ATOM 558 N N . TYR A 1 71 ? -6.021 7.084 12.055 1.00 92.69 71 TYR A N 1
ATOM 559 C CA . TYR A 1 71 ? -5.646 5.686 11.844 1.00 92.69 71 TYR A CA 1
ATOM 560 C C . TYR A 1 71 ? -4.294 5.309 12.459 1.00 92.69 71 TYR A C 1
ATOM 562 O O . TYR A 1 71 ? -3.749 4.255 12.134 1.00 92.69 71 TYR A O 1
ATOM 570 N N . GLN A 1 72 ? -3.752 6.106 13.385 1.00 91.56 72 GLN A N 1
ATOM 571 C CA . GLN A 1 72 ? -2.432 5.846 13.970 1.00 91.56 72 GLN A CA 1
ATOM 572 C C . GLN A 1 72 ? -2.348 4.452 14.609 1.00 91.56 72 GLN A C 1
ATOM 574 O O . GLN A 1 72 ? -1.356 3.752 14.422 1.00 91.56 72 GLN A O 1
ATOM 579 N N . GLY A 1 73 ? -3.410 4.007 15.291 1.00 91.38 73 GLY A N 1
ATOM 580 C CA . GLY A 1 73 ? -3.486 2.656 15.856 1.00 91.38 73 GLY A CA 1
ATOM 581 C C . GLY A 1 73 ? -3.370 1.558 14.795 1.00 91.38 73 GLY A C 1
ATOM 582 O O . GLY A 1 73 ? -2.588 0.626 14.968 1.00 91.38 73 GLY A O 1
ATOM 583 N N . LEU A 1 74 ? -4.070 1.706 13.662 1.00 91.69 74 LEU A N 1
ATOM 584 C CA . LEU A 1 74 ? -3.965 0.793 12.519 1.00 91.69 74 LEU A CA 1
ATOM 585 C C . LEU A 1 74 ? -2.535 0.772 11.958 1.00 91.69 74 LEU A C 1
ATOM 587 O O . LEU A 1 74 ? -1.981 -0.301 11.727 1.00 91.69 74 LEU A O 1
ATOM 591 N N . LEU A 1 75 ? -1.921 1.944 11.782 1.00 87.62 75 LEU A N 1
ATOM 592 C CA . LEU A 1 75 ? -0.571 2.084 11.223 1.00 87.62 75 LEU A CA 1
ATOM 593 C C . LEU A 1 75 ? 0.519 1.460 12.109 1.00 87.62 75 LEU A C 1
ATOM 595 O O . LEU A 1 75 ? 1.583 1.096 11.611 1.00 87.62 75 LEU A O 1
ATOM 599 N N . MET A 1 76 ? 0.256 1.311 13.409 1.00 92.00 76 MET A N 1
ATOM 600 C CA . MET A 1 76 ? 1.185 0.697 14.360 1.00 92.00 76 MET A CA 1
ATOM 601 C C . MET A 1 76 ? 1.045 -0.827 14.470 1.00 92.00 76 MET A C 1
ATOM 603 O O . MET A 1 76 ? 1.919 -1.459 15.074 1.00 92.00 76 MET A O 1
ATOM 607 N N . THR A 1 77 ? -0.000 -1.419 13.878 1.00 94.38 77 THR A N 1
ATOM 608 C CA . THR A 1 77 ? -0.215 -2.876 13.884 1.00 94.38 77 THR A CA 1
ATOM 609 C C . THR A 1 77 ? 0.901 -3.619 13.159 1.00 94.38 77 THR A C 1
ATOM 611 O O . THR A 1 77 ? 1.551 -3.094 12.250 1.00 94.38 77 THR A O 1
ATOM 614 N N . ARG A 1 78 ? 1.130 -4.869 13.566 1.00 94.81 78 ARG A N 1
ATOM 615 C CA . ARG A 1 78 ? 2.143 -5.726 12.951 1.00 94.81 78 ARG A CA 1
ATOM 616 C C . ARG A 1 78 ? 1.818 -5.978 11.481 1.00 94.81 78 ARG A C 1
ATOM 618 O O . ARG A 1 78 ? 2.697 -5.855 10.639 1.00 94.81 78 ARG A O 1
ATOM 625 N N . GLU A 1 79 ? 0.564 -6.269 11.175 1.00 94.44 79 GLU A N 1
ATOM 626 C CA . GLU A 1 79 ? 0.066 -6.586 9.839 1.00 94.44 79 GLU A CA 1
ATOM 627 C C . GLU A 1 79 ? 0.272 -5.406 8.885 1.00 94.44 79 GLU A C 1
ATOM 629 O O . GLU A 1 79 ? 0.752 -5.586 7.765 1.00 94.44 79 GLU A O 1
ATOM 634 N N . MET A 1 80 ? -0.013 -4.182 9.344 1.00 93.38 80 MET A N 1
ATOM 635 C CA . MET A 1 80 ? 0.209 -2.981 8.542 1.00 93.38 80 MET A CA 1
ATOM 636 C C . MET A 1 80 ? 1.702 -2.692 8.341 1.00 93.38 80 MET A C 1
ATOM 638 O O . MET A 1 80 ? 2.107 -2.312 7.242 1.00 93.38 80 MET A O 1
ATOM 642 N N . LYS A 1 81 ? 2.541 -2.913 9.362 1.00 93.75 81 LYS A N 1
ATOM 643 C CA . LYS A 1 81 ? 4.004 -2.796 9.238 1.00 93.75 81 LYS A CA 1
ATOM 644 C C . LYS A 1 81 ? 4.576 -3.823 8.263 1.00 93.75 81 LYS A C 1
ATOM 646 O O . LYS A 1 81 ? 5.386 -3.466 7.416 1.00 93.75 81 LYS A O 1
ATOM 651 N N . GLU A 1 82 ? 4.139 -5.077 8.341 1.00 94.50 82 GLU A N 1
ATOM 652 C CA . GLU A 1 82 ? 4.559 -6.134 7.417 1.00 94.50 82 GLU A CA 1
ATOM 653 C C . GLU A 1 82 ? 4.139 -5.823 5.978 1.00 94.50 82 GLU A C 1
ATOM 655 O O . GLU A 1 82 ? 4.936 -5.997 5.056 1.00 94.50 82 GLU A O 1
ATOM 660 N N . TYR A 1 83 ? 2.918 -5.320 5.777 1.00 94.75 83 TYR A N 1
ATOM 661 C CA . TYR A 1 83 ? 2.465 -4.903 4.455 1.00 94.75 83 TYR A CA 1
ATOM 662 C C . TYR A 1 83 ? 3.263 -3.707 3.924 1.00 94.75 83 TYR A C 1
ATOM 664 O O . TYR A 1 83 ? 3.729 -3.749 2.787 1.00 94.75 83 TYR A O 1
ATOM 672 N N . ARG A 1 84 ? 3.506 -2.684 4.754 1.00 91.44 84 ARG A N 1
ATOM 673 C CA . ARG A 1 84 ? 4.340 -1.528 4.391 1.00 91.44 84 A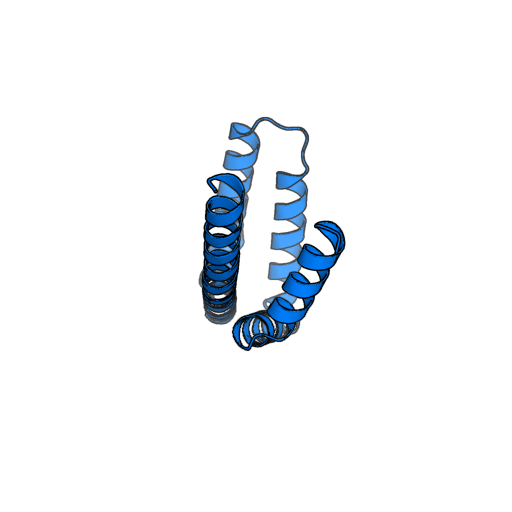RG A CA 1
ATOM 674 C C . ARG A 1 84 ? 5.760 -1.943 4.009 1.00 91.44 84 ARG A C 1
ATOM 676 O O . ARG A 1 84 ? 6.244 -1.529 2.965 1.00 91.44 84 ARG A O 1
ATOM 683 N N . ASN A 1 85 ? 6.389 -2.821 4.786 1.00 94.12 85 ASN A N 1
ATOM 684 C CA . ASN A 1 85 ? 7.725 -3.330 4.473 1.00 94.12 85 ASN A CA 1
ATOM 685 C C . ASN A 1 85 ? 7.752 -4.088 3.134 1.00 94.12 85 ASN A C 1
ATOM 687 O O . ASN A 1 85 ? 8.717 -3.978 2.379 1.00 94.12 85 ASN A O 1
ATOM 691 N N . ALA A 1 86 ? 6.694 -4.843 2.818 1.00 94.50 86 ALA A N 1
ATOM 692 C CA . ALA A 1 86 ? 6.579 -5.529 1.535 1.00 94.50 86 ALA A CA 1
ATOM 693 C C . ALA A 1 86 ? 6.391 -4.547 0.360 1.00 94.50 86 ALA A C 1
ATOM 695 O O . ALA A 1 86 ? 6.967 -4.769 -0.705 1.00 94.50 86 ALA A O 1
ATOM 696 N N . ILE A 1 87 ? 5.647 -3.450 0.558 1.00 93.06 87 ILE A N 1
ATOM 697 C CA . ILE A 1 87 ? 5.550 -2.347 -0.415 1.00 93.06 87 ILE A CA 1
ATOM 698 C C . ILE A 1 87 ? 6.928 -1.721 -0.642 1.00 93.06 87 ILE A C 1
ATOM 700 O O . ILE A 1 87 ? 7.350 -1.609 -1.790 1.00 93.06 87 ILE A O 1
ATOM 704 N N . ASP A 1 88 ? 7.649 -1.370 0.426 1.00 93.56 88 ASP A N 1
ATOM 705 C CA . ASP A 1 88 ? 8.972 -0.743 0.330 1.00 93.56 88 ASP A CA 1
ATOM 706 C C . ASP A 1 88 ? 9.965 -1.652 -0.419 1.00 93.56 88 ASP A C 1
ATOM 708 O O . ASP A 1 88 ? 10.746 -1.186 -1.251 1.00 93.56 88 ASP A O 1
ATOM 712 N N . GLY A 1 89 ? 9.914 -2.967 -0.172 1.00 93.31 89 GLY A N 1
ATOM 713 C CA . GLY A 1 89 ? 10.705 -3.960 -0.904 1.00 93.31 89 GLY A CA 1
ATOM 714 C C . GLY A 1 89 ? 10.382 -3.990 -2.401 1.00 93.31 89 GLY A C 1
ATOM 715 O O . GLY A 1 89 ? 11.288 -3.905 -3.233 1.00 93.31 89 GLY A O 1
ATOM 716 N N . PHE A 1 90 ? 9.096 -4.043 -2.756 1.00 93.88 90 PHE A N 1
ATOM 717 C CA . PHE A 1 90 ? 8.663 -4.027 -4.155 1.00 93.88 90 PHE A CA 1
ATOM 718 C C . PHE A 1 90 ? 9.006 -2.707 -4.864 1.00 93.88 90 PHE A C 1
ATOM 720 O O . PHE A 1 90 ? 9.467 -2.719 -6.008 1.00 93.88 90 PHE A O 1
ATOM 727 N N . GLN A 1 91 ? 8.855 -1.568 -4.184 1.00 91.31 91 GLN A N 1
ATOM 728 C CA . GLN A 1 91 ? 9.216 -0.253 -4.717 1.00 91.31 91 GLN A CA 1
ATOM 729 C C . GLN A 1 91 ? 10.711 -0.149 -5.003 1.00 91.31 91 GLN A C 1
ATOM 731 O O . GLN A 1 91 ? 11.083 0.294 -6.085 1.00 91.31 91 GLN A O 1
ATOM 736 N N . LYS A 1 92 ? 11.574 -0.607 -4.088 1.00 91.12 92 LYS A N 1
ATOM 737 C CA . LYS A 1 92 ? 13.028 -0.635 -4.319 1.00 91.12 92 LYS A CA 1
ATOM 738 C C . LYS A 1 92 ? 13.386 -1.431 -5.572 1.00 91.12 92 LYS A C 1
ATOM 740 O O . LYS A 1 92 ? 14.165 -0.948 -6.389 1.00 91.12 92 LYS A O 1
ATOM 745 N N . LYS A 1 93 ? 12.784 -2.612 -5.760 1.00 86.75 93 LYS A N 1
ATOM 746 C CA . LYS A 1 93 ? 13.012 -3.425 -6.965 1.00 86.75 93 LYS A CA 1
ATOM 747 C C . LYS A 1 93 ? 12.505 -2.723 -8.225 1.00 86.75 93 LYS A C 1
ATOM 749 O O . LYS A 1 93 ? 13.207 -2.693 -9.227 1.00 86.75 93 LYS A O 1
ATOM 754 N N . THR A 1 94 ? 11.324 -2.116 -8.151 1.00 87.25 94 THR A N 1
ATOM 755 C CA . THR A 1 94 ? 10.725 -1.363 -9.260 1.00 87.25 94 THR A CA 1
ATOM 756 C C . THR A 1 94 ? 11.603 -0.178 -9.673 1.00 87.25 94 THR A C 1
ATOM 758 O O . THR A 1 94 ? 11.871 0.001 -10.857 1.00 87.25 94 THR A O 1
ATOM 761 N N . PHE A 1 95 ? 12.115 0.601 -8.714 1.00 87.31 95 PHE A N 1
ATOM 762 C CA . PHE A 1 95 ? 13.024 1.713 -8.997 1.00 87.31 95 PHE A CA 1
ATOM 763 C C . PHE A 1 95 ? 14.364 1.255 -9.570 1.00 87.31 95 PHE A C 1
ATOM 765 O O . PHE A 1 95 ? 14.876 1.917 -10.465 1.00 87.31 95 PHE A O 1
ATOM 772 N N . ALA A 1 96 ? 14.912 0.125 -9.113 1.00 86.62 96 ALA A N 1
ATOM 773 C CA . ALA A 1 96 ? 16.122 -0.441 -9.707 1.00 86.62 96 ALA A CA 1
ATOM 774 C C . ALA A 1 96 ? 15.917 -0.767 -11.196 1.00 86.62 96 ALA A C 1
ATOM 776 O O . ALA A 1 96 ? 16.710 -0.329 -12.022 1.00 86.62 96 ALA A O 1
ATOM 777 N N . VAL A 1 97 ? 14.802 -1.421 -11.545 1.00 85.44 97 VAL A N 1
ATOM 778 C CA . VAL A 1 97 ? 14.458 -1.730 -12.945 1.00 85.44 97 VAL A CA 1
ATOM 779 C C . VAL A 1 97 ? 14.279 -0.455 -13.780 1.00 85.44 97 VAL A C 1
ATOM 781 O O . VAL A 1 97 ? 14.751 -0.384 -14.911 1.00 85.44 97 VAL A O 1
ATOM 784 N N . PHE A 1 98 ? 13.628 0.580 -13.237 1.00 84.12 98 PHE A N 1
ATOM 785 C CA . PHE A 1 98 ? 13.504 1.862 -13.940 1.00 84.12 98 PHE A CA 1
ATOM 786 C C . PHE A 1 98 ? 14.847 2.576 -14.124 1.00 84.12 98 PHE A C 1
ATOM 788 O O . PHE A 1 98 ? 15.072 3.173 -15.175 1.00 84.12 98 PHE A O 1
ATOM 795 N N . ASN A 1 99 ? 15.736 2.519 -13.133 1.00 86.12 99 ASN A N 1
ATOM 796 C CA . ASN A 1 99 ? 17.069 3.105 -13.240 1.00 86.12 99 ASN A CA 1
ATOM 797 C C . ASN A 1 99 ? 17.907 2.390 -14.305 1.00 86.12 99 ASN A C 1
ATOM 799 O O . ASN A 1 99 ? 18.526 3.066 -15.119 1.00 86.12 99 ASN A O 1
ATOM 803 N N . GLU A 1 100 ? 17.880 1.057 -14.343 1.00 85.06 100 GLU A N 1
ATOM 804 C CA . GLU A 1 100 ? 18.541 0.264 -15.389 1.00 85.06 100 GLU A CA 1
ATOM 805 C C . GLU A 1 100 ? 18.006 0.634 -16.780 1.00 85.06 100 GLU A C 1
ATOM 807 O O . GLU A 1 100 ? 18.786 0.961 -17.672 1.00 85.06 100 GLU A O 1
ATOM 812 N N . LEU A 1 101 ? 16.680 0.713 -16.944 1.00 83.75 101 LEU A N 1
ATOM 813 C CA . LEU A 1 101 ? 16.061 1.146 -18.200 1.00 83.75 101 LEU A CA 1
ATOM 814 C C . LEU A 1 101 ? 16.522 2.555 -18.620 1.00 83.75 101 LEU A C 1
ATOM 816 O O . LEU A 1 101 ? 16.839 2.785 -19.785 1.00 83.75 101 LEU A O 1
ATOM 820 N N . ASN A 1 102 ? 16.556 3.505 -17.682 1.00 82.94 102 ASN A N 1
ATOM 821 C CA . ASN A 1 102 ? 16.979 4.878 -17.959 1.00 82.94 102 ASN A CA 1
ATOM 822 C C . ASN A 1 102 ? 18.449 4.959 -18.388 1.00 82.94 102 ASN A C 1
ATOM 824 O O . ASN A 1 102 ? 18.774 5.754 -19.272 1.00 82.94 102 ASN A O 1
ATOM 828 N N . VAL A 1 103 ? 19.326 4.156 -17.781 1.00 85.44 103 VAL A N 1
ATOM 829 C CA . VAL A 1 103 ? 20.743 4.073 -18.159 1.00 85.44 103 VAL A CA 1
ATOM 830 C C . VAL A 1 103 ? 20.884 3.548 -19.589 1.00 85.44 103 VAL A C 1
ATOM 832 O O . VAL A 1 103 ? 21.524 4.209 -20.404 1.00 85.44 103 VAL A O 1
ATOM 835 N N . GLU A 1 104 ? 20.222 2.438 -19.919 1.00 83.31 104 GLU A N 1
ATOM 836 C CA . GLU A 1 104 ? 20.259 1.837 -21.262 1.00 83.31 104 GLU A CA 1
ATOM 837 C C . GLU A 1 104 ? 19.731 2.795 -22.341 1.00 83.31 104 GLU A C 1
ATOM 839 O O . GLU A 1 104 ? 20.367 3.008 -23.372 1.00 83.31 104 GLU A O 1
ATOM 844 N N . ILE A 1 105 ? 18.600 3.463 -22.081 1.00 81.88 105 ILE A N 1
ATOM 845 C CA . ILE A 1 105 ? 18.051 4.476 -22.996 1.00 81.88 105 ILE A CA 1
ATOM 846 C C . ILE A 1 105 ? 19.038 5.636 -23.181 1.00 81.88 105 ILE A C 1
ATOM 848 O O . ILE A 1 105 ? 19.240 6.101 -24.302 1.00 81.88 105 ILE A O 1
ATOM 852 N N . SER A 1 106 ? 19.668 6.102 -22.101 1.00 80.38 106 SER A N 1
ATOM 853 C CA . SER A 1 106 ? 20.621 7.216 -22.162 1.00 80.38 106 SER A CA 1
ATOM 854 C C . SER A 1 106 ? 21.883 6.858 -22.948 1.00 80.38 106 SER A C 1
ATOM 856 O O . SER A 1 106 ? 22.429 7.722 -23.630 1.00 80.38 106 SER A O 1
ATOM 858 N N . MET A 1 107 ? 22.346 5.605 -22.886 1.00 82.06 107 MET A N 1
ATOM 859 C CA . MET A 1 107 ? 23.471 5.136 -23.702 1.00 82.06 107 MET A CA 1
ATOM 860 C C . MET A 1 107 ? 23.124 5.118 -25.191 1.00 82.06 107 MET A C 1
ATOM 862 O O . MET A 1 107 ? 23.946 5.528 -25.999 1.00 82.06 107 MET A O 1
ATOM 866 N N . ILE A 1 108 ? 21.906 4.700 -25.550 1.00 78.81 108 ILE A N 1
ATOM 867 C CA . ILE A 1 108 ? 21.445 4.659 -26.947 1.00 78.81 108 ILE A CA 1
ATOM 868 C C . ILE A 1 108 ? 21.260 6.071 -27.528 1.00 78.81 108 ILE A C 1
ATOM 870 O O . ILE A 1 108 ? 21.525 6.278 -28.704 1.00 78.81 108 ILE A O 1
ATOM 874 N N . ILE A 1 109 ? 20.795 7.041 -26.731 1.00 74.88 109 ILE A N 1
ATOM 875 C CA . ILE A 1 109 ? 20.549 8.421 -27.197 1.00 74.88 109 ILE A CA 1
ATOM 876 C C . ILE A 1 109 ? 21.848 9.229 -27.363 1.00 74.88 109 ILE A C 1
ATOM 878 O O . ILE A 1 109 ? 21.892 10.134 -28.191 1.00 74.88 109 ILE A O 1
ATOM 882 N N . ASN A 1 110 ? 22.881 8.940 -26.565 1.00 68.44 110 ASN A N 1
ATOM 883 C CA . ASN A 1 110 ? 24.154 9.676 -26.574 1.00 68.44 110 ASN A CA 1
ATOM 884 C C . ASN A 1 110 ? 25.251 9.005 -27.431 1.00 68.44 110 ASN A C 1
ATOM 886 O O . ASN A 1 110 ? 26.421 9.375 -27.307 1.00 68.44 110 ASN A O 1
ATOM 890 N N . GLN A 1 111 ? 24.885 8.022 -28.259 1.00 53.12 111 GLN A N 1
ATOM 891 C CA . GLN A 1 111 ? 25.705 7.459 -29.341 1.00 53.12 111 GLN A CA 1
ATOM 892 C C . GLN A 1 111 ? 25.337 8.111 -30.672 1.00 53.12 111 GLN A C 1
ATOM 894 O O . GLN A 1 111 ? 26.268 8.321 -31.480 1.00 53.12 111 GLN A O 1
#

InterPro domains:
  IPR010368 Control of competence regulator ComK, YlbF/YmcA [PF06133] (8-106)
  IPR023378 YheA/YmcA-like domain superfamily [G3DSA:1.20.1500.10] (5-111)
  IPR023378 YheA/YmcA-like domain superfamily [SSF158622] (6-93)